Protein AF-A0A521LLV3-F1 (afdb_monomer)

pLDDT: mean 92.26, std 13.85, range [44.47, 98.69]

Foldseek 3Di:
DQLQVCLVVVPPVSNVVVVVVVVVVPDDPCRSVVSNVVSVVVVVVVVVVVVVVVPPPPVVVPD

Structure (mmCIF, N/CA/C/O backbone):
data_AF-A0A521LLV3-F1
#
_entry.id   AF-A0A521LLV3-F1
#
loop_
_atom_site.group_PDB
_atom_site.id
_atom_site.type_symbol
_atom_site.label_atom_id
_atom_site.label_alt_id
_atom_site.label_comp_id
_atom_site.label_asym_id
_atom_site.label_entity_id
_atom_site.label_seq_id
_atom_site.pdbx_PDB_ins_code
_atom_site.Cartn_x
_atom_site.Cartn_y
_atom_site.Cartn_z
_atom_site.occupancy
_atom_site.B_iso_or_equiv
_atom_site.auth_seq_id
_atom_site.auth_comp_id
_atom_site.auth_asym_id
_atom_site.auth_atom_id
_atom_site.pdbx_PDB_model_num
ATOM 1 N N . TRP A 1 1 ? -8.804 -4.269 -0.486 1.00 80.06 1 TRP A N 1
ATOM 2 C CA . TRP A 1 1 ? -7.986 -3.949 -1.677 1.00 80.06 1 TRP A CA 1
ATOM 3 C C . TRP A 1 1 ? -8.277 -2.552 -2.227 1.00 80.06 1 TRP A C 1
ATOM 5 O O . TRP A 1 1 ? -7.346 -1.849 -2.594 1.00 80.06 1 TRP A O 1
ATOM 15 N N . SER A 1 2 ? -9.540 -2.108 -2.232 1.00 96.94 2 SER A N 1
ATOM 16 C CA . SER A 1 2 ? -9.961 -0.839 -2.849 1.00 96.94 2 SER A CA 1
ATOM 17 C C . SER A 1 2 ? -9.243 0.418 -2.331 1.00 96.94 2 SER A C 1
ATOM 19 O O . SER A 1 2 ? -8.934 1.297 -3.130 1.00 96.94 2 SER A O 1
ATOM 21 N N . LEU A 1 3 ? -8.893 0.473 -1.036 1.00 98.25 3 LEU A N 1
ATOM 22 C CA . LEU A 1 3 ? -8.086 1.554 -0.446 1.00 98.25 3 LEU A CA 1
ATOM 23 C C . LEU A 1 3 ? -6.776 1.789 -1.217 1.00 98.25 3 LEU A C 1
ATOM 25 O O . LEU A 1 3 ? -6.512 2.890 -1.691 1.00 98.25 3 LEU A O 1
ATOM 29 N N . VAL A 1 4 ? -5.956 0.746 -1.358 1.00 98.25 4 VAL A N 1
ATOM 30 C CA . VAL A 1 4 ? -4.608 0.882 -1.927 1.00 98.25 4 VAL A CA 1
ATOM 31 C C . VAL A 1 4 ? -4.623 1.079 -3.444 1.00 98.25 4 VAL A C 1
ATOM 33 O O . VAL A 1 4 ? -3.775 1.791 -3.971 1.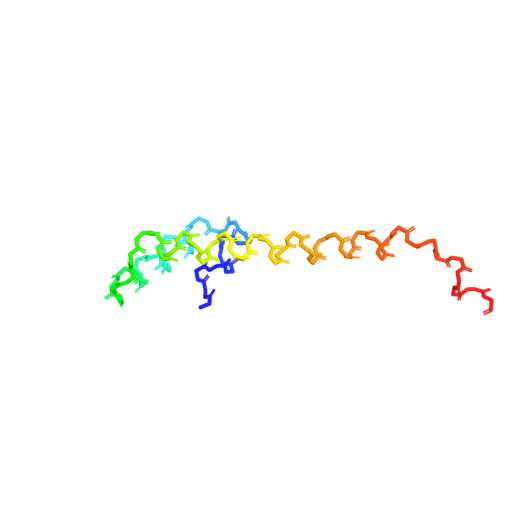00 98.25 4 VAL A O 1
ATOM 36 N N . VAL A 1 5 ? -5.617 0.529 -4.149 1.00 97.94 5 VAL A N 1
ATOM 37 C CA . VAL A 1 5 ? -5.809 0.798 -5.588 1.00 97.94 5 VAL A CA 1
ATOM 38 C C . VAL A 1 5 ? -6.220 2.252 -5.819 1.00 97.94 5 VAL A C 1
ATOM 40 O O . VAL A 1 5 ? -5.742 2.886 -6.756 1.00 97.94 5 VAL A O 1
ATOM 43 N N . SER A 1 6 ? -7.052 2.808 -4.936 1.00 98.31 6 SER A N 1
ATOM 44 C CA . SER A 1 6 ? -7.441 4.222 -4.996 1.00 98.31 6 SER A CA 1
ATOM 45 C C . SER A 1 6 ? -6.256 5.153 -4.765 1.00 98.31 6 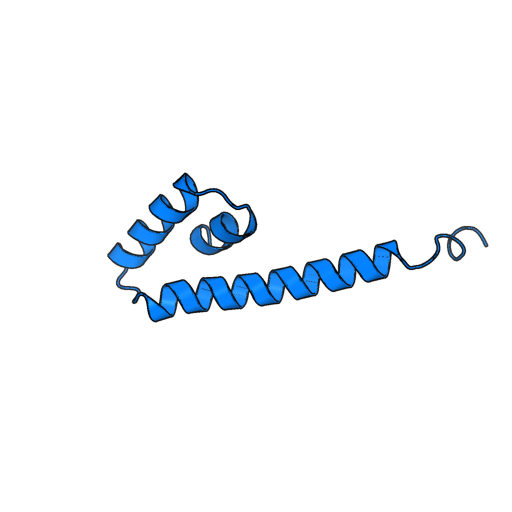SER A C 1
ATOM 47 O O . SER A 1 6 ? -6.161 6.180 -5.433 1.00 98.31 6 SER A O 1
ATOM 49 N N . ALA A 1 7 ? -5.330 4.768 -3.879 1.00 97.88 7 ALA A N 1
ATOM 50 C CA . ALA A 1 7 ? -4.075 5.483 -3.674 1.00 97.88 7 ALA A CA 1
ATOM 51 C C . ALA A 1 7 ? -3.174 5.438 -4.921 1.00 97.88 7 ALA A C 1
ATOM 53 O O . ALA A 1 7 ? -2.688 6.480 -5.347 1.00 97.88 7 ALA A O 1
ATOM 54 N N . ILE A 1 8 ? -2.994 4.262 -5.541 1.00 98.38 8 ILE A N 1
ATOM 55 C CA . ILE A 1 8 ? -2.192 4.107 -6.772 1.00 98.38 8 ILE A CA 1
ATOM 56 C C . ILE A 1 8 ? -2.763 4.946 -7.921 1.00 98.38 8 ILE A C 1
ATOM 58 O O . ILE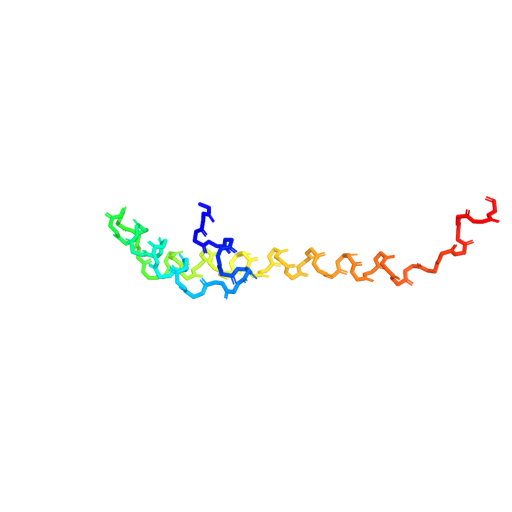 A 1 8 ? -2.015 5.610 -8.633 1.00 98.38 8 ILE A O 1
ATOM 62 N N . ASN A 1 9 ? -4.086 4.938 -8.089 1.00 96.88 9 ASN A N 1
ATOM 63 C CA . ASN A 1 9 ? -4.756 5.657 -9.173 1.00 96.88 9 ASN A CA 1
ATOM 64 C C . ASN A 1 9 ? -5.031 7.137 -8.852 1.00 96.88 9 ASN A C 1
ATOM 66 O O . ASN A 1 9 ? -5.575 7.846 -9.695 1.00 96.88 9 ASN A O 1
ATOM 70 N N . GLY A 1 10 ? -4.695 7.611 -7.648 1.00 96.69 10 GLY A N 1
ATOM 71 C CA . GLY A 1 10 ? -4.819 9.020 -7.268 1.00 96.69 10 GLY A CA 1
ATOM 72 C C . GLY A 1 10 ? -6.255 9.552 -7.169 1.00 96.69 10 GLY A C 1
ATOM 73 O O . GLY A 1 10 ? -6.476 10.743 -7.374 1.00 96.69 10 GLY A O 1
ATOM 74 N N . CYS A 1 11 ? -7.247 8.711 -6.853 1.00 98.31 11 CYS A N 1
ATOM 75 C CA . CYS A 1 11 ? -8.630 9.165 -6.657 1.00 98.31 11 CYS A CA 1
ATOM 76 C C . CYS A 1 11 ? -8.865 9.591 -5.198 1.00 98.31 11 CYS A C 1
ATOM 78 O O . CYS A 1 11 ? -9.105 8.738 -4.343 1.00 98.31 11 CYS A O 1
ATOM 80 N N . GLY A 1 12 ? -8.849 10.900 -4.916 1.00 96.19 12 GLY A N 1
ATOM 81 C CA . GLY A 1 12 ? -9.038 11.441 -3.558 1.00 96.19 12 GLY A CA 1
ATOM 82 C C . GLY A 1 12 ? -10.360 11.022 -2.901 1.00 96.19 12 GLY A C 1
ATOM 83 O O . GLY A 1 12 ? -10.356 10.471 -1.806 1.00 96.19 12 GLY A O 1
ATOM 84 N N . MET A 1 13 ? -11.480 11.163 -3.618 1.00 98.25 13 MET A N 1
ATOM 85 C CA . MET A 1 13 ? -12.804 10.737 -3.136 1.00 98.25 13 MET A CA 1
ATOM 86 C C . MET A 1 13 ? -12.844 9.241 -2.786 1.00 98.25 13 MET A C 1
ATOM 88 O O . MET A 1 13 ? -13.361 8.847 -1.742 1.00 98.25 13 MET A O 1
ATOM 92 N N . CYS A 1 14 ? -12.299 8.395 -3.664 1.00 98.12 14 CYS A N 1
ATOM 93 C CA . CYS A 1 14 ? -12.280 6.950 -3.467 1.00 98.12 14 CYS A CA 1
ATOM 94 C C . CYS A 1 14 ? -11.401 6.577 -2.265 1.00 98.12 14 CYS A C 1
ATOM 96 O O . CYS A 1 14 ? -11.751 5.698 -1.478 1.00 98.12 14 CYS A O 1
ATOM 98 N N . LEU A 1 15 ? -10.262 7.261 -2.115 1.00 97.44 15 LEU A N 1
ATOM 99 C CA . LEU A 1 15 ? -9.331 7.047 -1.017 1.00 97.44 15 LEU A CA 1
ATOM 100 C C . LEU A 1 15 ? -9.996 7.328 0.332 1.00 97.44 15 LEU A C 1
ATOM 102 O O . LEU A 1 15 ? -9.959 6.462 1.200 1.00 97.44 15 LEU A O 1
ATOM 106 N N . GLU A 1 16 ? -10.648 8.482 0.481 1.00 97.88 16 GLU A N 1
ATOM 107 C CA . GLU A 1 16 ? -11.370 8.854 1.705 1.00 97.88 16 GLU A CA 1
ATOM 108 C C . GLU A 1 16 ? -12.494 7.859 2.027 1.00 97.88 16 GLU A C 1
ATOM 110 O O . GLU A 1 16 ? -12.599 7.371 3.154 1.00 97.88 16 GLU A O 1
ATOM 115 N N . ALA A 1 17 ? -13.302 7.489 1.026 1.00 98.38 17 ALA A N 1
ATOM 116 C CA . ALA A 1 17 ? -14.400 6.543 1.210 1.00 98.38 17 ALA A CA 1
ATOM 117 C C . ALA A 1 17 ? -13.907 5.166 1.684 1.00 98.38 17 ALA A C 1
ATOM 119 O O . ALA A 1 17 ? -14.494 4.559 2.582 1.00 98.38 17 ALA A O 1
ATOM 120 N N . HIS A 1 18 ? -12.818 4.662 1.102 1.00 98.56 18 HIS A N 1
ATOM 121 C CA . HIS A 1 18 ? -12.263 3.369 1.488 1.00 98.56 18 HIS A CA 1
ATOM 122 C C . HIS A 1 18 ? -11.464 3.418 2.794 1.00 98.56 18 HIS A C 1
ATOM 124 O O . HIS A 1 18 ? -11.473 2.432 3.529 1.00 98.56 18 HIS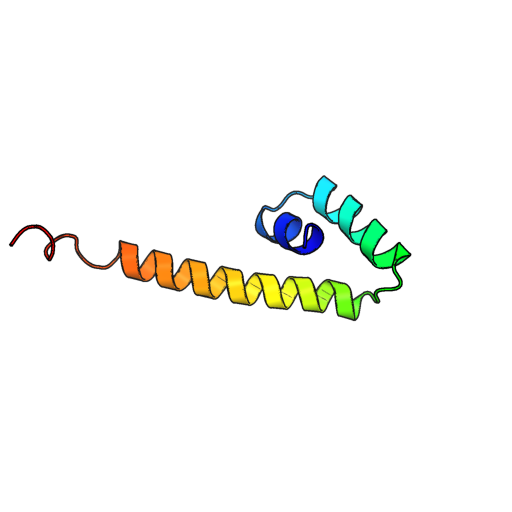 A O 1
ATOM 130 N N . GLU A 1 19 ? -10.809 4.537 3.111 1.00 98.12 19 GLU A N 1
ATOM 131 C CA . GLU A 1 19 ? -10.130 4.747 4.395 1.00 98.12 19 GLU A CA 1
ATOM 132 C C . GLU A 1 19 ? -11.133 4.690 5.543 1.00 98.12 19 GLU A C 1
ATOM 134 O O . GLU A 1 19 ? -10.932 3.909 6.475 1.00 98.12 19 GLU A O 1
ATOM 139 N N . LYS A 1 20 ? -12.275 5.372 5.404 1.00 98.25 20 LYS A N 1
ATOM 140 C CA . LYS A 1 20 ? -13.377 5.314 6.369 1.00 98.25 20 LYS A CA 1
ATOM 141 C C . LYS A 1 20 ? -13.840 3.880 6.649 1.00 98.25 20 LYS A C 1
ATOM 143 O O . LYS A 1 20 ? -13.918 3.485 7.809 1.00 98.25 20 LYS A O 1
ATOM 148 N N . VAL A 1 21 ? -14.080 3.076 5.610 1.00 98.31 21 VAL A N 1
ATOM 149 C CA . VAL A 1 21 ? -14.493 1.666 5.777 1.00 98.31 21 VAL A CA 1
ATOM 150 C C . VAL A 1 21 ? -13.415 0.847 6.501 1.00 98.31 21 VAL A C 1
ATOM 152 O O . VAL A 1 21 ? -13.728 0.015 7.349 1.00 98.31 21 VAL A O 1
ATOM 155 N N . CYS A 1 22 ? -12.130 1.082 6.213 1.00 98.31 22 CYS A N 1
ATOM 156 C CA . CYS A 1 22 ? -11.037 0.422 6.932 1.00 98.31 22 CYS A CA 1
ATOM 157 C C . CYS A 1 22 ? -10.985 0.820 8.416 1.00 98.31 22 CYS A C 1
ATOM 159 O O . CYS A 1 22 ? -10.740 -0.039 9.263 1.00 98.31 22 CYS A O 1
ATOM 161 N N . ARG A 1 23 ? -11.243 2.092 8.741 1.00 98.31 23 ARG A N 1
ATOM 162 C CA . ARG A 1 23 ? -11.347 2.571 10.130 1.00 98.31 23 ARG A CA 1
ATOM 163 C C . ARG A 1 23 ? -12.509 1.928 10.872 1.00 98.31 23 ARG A C 1
ATOM 165 O O . ARG A 1 23 ? -12.326 1.476 11.996 1.00 98.31 23 ARG A O 1
ATOM 172 N N . GLU A 1 24 ? -13.679 1.853 10.240 1.00 98.44 24 GLU A N 1
ATOM 173 C CA . GLU A 1 24 ? -14.871 1.198 10.796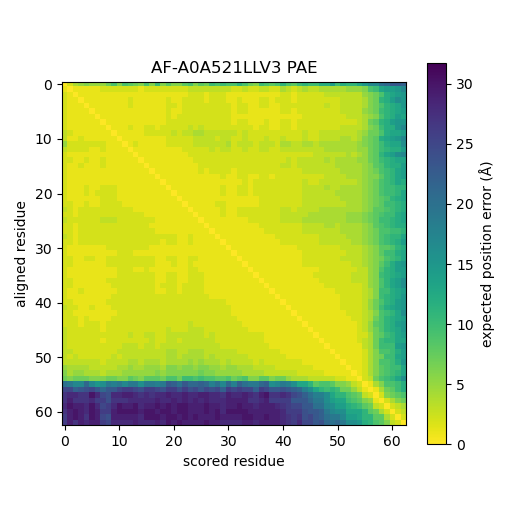 1.00 98.44 24 GLU A CA 1
ATOM 174 C C . GLU A 1 24 ? -14.632 -0.296 11.058 1.00 98.44 24 GLU A C 1
ATOM 176 O O . GLU A 1 24 ? -15.138 -0.845 12.033 1.00 98.44 24 GLU A O 1
ATOM 181 N N . ALA A 1 25 ? -13.791 -0.940 10.243 1.00 98.00 25 ALA A N 1
ATOM 182 C CA . ALA A 1 25 ? -13.329 -2.311 10.453 1.00 98.00 25 ALA A CA 1
ATOM 183 C C . ALA A 1 25 ? -12.233 -2.454 11.535 1.00 98.00 25 ALA A C 1
ATOM 185 O O . ALA A 1 25 ? -11.723 -3.554 11.749 1.00 98.00 25 ALA A O 1
ATOM 186 N N . GLY A 1 26 ? -11.857 -1.368 12.217 1.00 98.50 26 GLY A N 1
ATOM 187 C CA . GLY A 1 26 ? -10.927 -1.375 13.347 1.00 98.50 26 GLY A CA 1
ATOM 188 C C . GLY A 1 26 ? -9.445 -1.258 12.984 1.00 98.50 26 GLY A C 1
ATOM 189 O O . GLY A 1 26 ? -8.601 -1.470 13.853 1.00 98.50 26 GLY A O 1
ATOM 190 N N . LEU A 1 27 ? -9.094 -0.926 11.737 1.00 98.56 27 LEU A N 1
ATOM 191 C CA . LEU A 1 27 ? -7.690 -0.736 11.365 1.00 98.56 27 LEU A CA 1
ATOM 192 C C . LEU A 1 27 ? -7.141 0.590 11.914 1.00 98.56 27 LEU A C 1
ATOM 194 O O . LEU A 1 27 ? -7.763 1.652 11.809 1.00 98.56 27 LEU A O 1
ATOM 198 N N . SER A 1 28 ? -5.921 0.534 12.446 1.00 98.62 28 SER A N 1
ATOM 199 C CA . SER A 1 28 ? -5.188 1.708 12.917 1.00 98.62 28 SER A CA 1
ATOM 200 C C . SER A 1 28 ? -4.653 2.559 11.758 1.00 98.62 28 SER A C 1
ATOM 202 O O . SER A 1 28 ? -4.616 2.136 10.597 1.00 98.62 28 SER A O 1
ATOM 204 N N . ALA A 1 29 ? -4.202 3.779 12.070 1.00 98.12 29 ALA A N 1
ATOM 205 C CA . ALA A 1 29 ? -3.666 4.691 11.055 1.00 98.12 29 ALA A CA 1
ATOM 206 C C . ALA A 1 29 ? -2.376 4.126 10.466 1.00 98.12 29 ALA A C 1
ATOM 208 O O . ALA A 1 29 ? -2.146 4.176 9.263 1.00 98.12 29 ALA A O 1
ATOM 209 N N . GLU A 1 30 ? -1.572 3.528 11.334 1.00 98.69 30 GLU A N 1
ATOM 210 C CA . GLU A 1 30 ? -0.314 2.877 11.027 1.00 98.69 30 GLU A CA 1
ATOM 211 C C . GLU A 1 30 ? -0.537 1.670 10.116 1.00 98.69 30 GLU A C 1
ATOM 213 O O . GLU A 1 30 ? 0.224 1.492 9.170 1.00 98.69 30 GLU A O 1
ATOM 218 N N . GLN A 1 31 ? -1.589 0.874 10.341 1.00 98.62 31 GLN A N 1
ATOM 219 C CA . GLN A 1 31 ? -1.923 -0.266 9.480 1.00 98.62 31 GLN A CA 1
ATOM 220 C C . GLN A 1 31 ? -2.372 0.178 8.082 1.00 98.62 31 GLN A C 1
ATOM 222 O O . GLN A 1 31 ? -1.892 -0.354 7.080 1.00 98.62 31 GLN A O 1
ATOM 227 N N . ILE A 1 32 ? -3.254 1.179 8.005 1.00 98.50 32 ILE A N 1
ATOM 228 C CA . ILE A 1 32 ? -3.722 1.768 6.740 1.00 98.50 32 ILE A CA 1
ATOM 229 C C . ILE A 1 32 ? -2.541 2.355 5.963 1.00 98.50 32 ILE A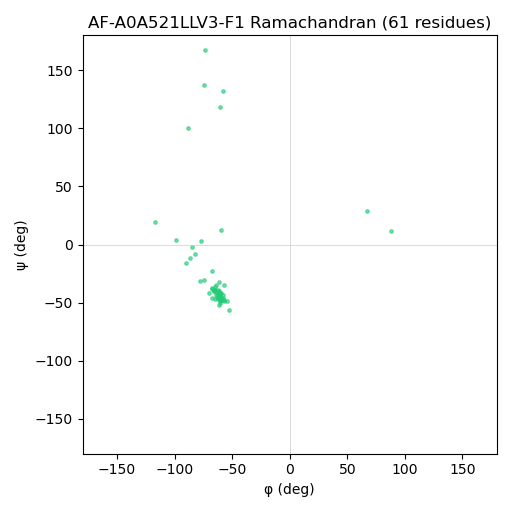 C 1
ATOM 231 O O . ILE A 1 32 ? -2.348 2.055 4.784 1.00 98.50 32 ILE A O 1
ATOM 235 N N . GLN A 1 33 ? -1.702 3.141 6.632 1.00 98.12 33 GLN A N 1
ATOM 236 C CA . GLN A 1 33 ? -0.539 3.762 6.017 1.00 98.12 33 GLN A CA 1
ATOM 237 C C . GLN A 1 33 ? 0.487 2.700 5.585 1.00 98.12 33 GLN A C 1
ATOM 239 O O . GLN A 1 33 ? 1.030 2.790 4.482 1.00 98.12 33 GLN A O 1
ATO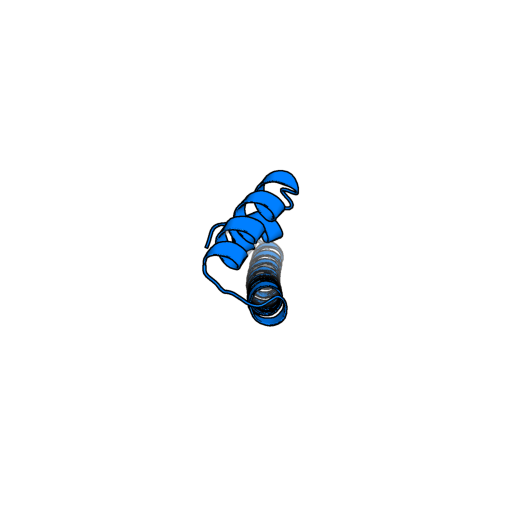M 244 N N . ALA A 1 34 ? 0.713 1.656 6.391 1.00 98.69 34 ALA A N 1
ATOM 245 C CA . ALA A 1 34 ? 1.590 0.549 6.020 1.00 98.69 34 ALA A CA 1
ATOM 246 C C . ALA A 1 34 ? 1.106 -0.149 4.742 1.00 98.69 34 ALA A C 1
ATOM 248 O O . ALA A 1 34 ? 1.924 -0.410 3.861 1.00 98.69 34 ALA A O 1
ATOM 249 N N . ALA A 1 35 ? -0.203 -0.373 4.594 1.00 98.44 35 ALA A N 1
ATOM 250 C CA . ALA A 1 35 ? -0.774 -0.916 3.364 1.00 98.44 35 ALA A CA 1
ATOM 251 C C . ALA A 1 35 ? -0.500 -0.007 2.152 1.00 98.44 35 ALA A C 1
ATOM 253 O O . ALA A 1 35 ? -0.109 -0.501 1.094 1.00 98.44 35 ALA A O 1
ATOM 254 N N . VAL A 1 36 ? -0.629 1.316 2.313 1.00 98.19 36 VAL A N 1
ATOM 255 C CA . VAL A 1 36 ? -0.301 2.292 1.258 1.00 98.19 36 VAL A CA 1
ATOM 256 C C . VAL A 1 36 ? 1.191 2.261 0.903 1.00 98.19 36 VAL A C 1
ATOM 258 O O . VAL A 1 36 ? 1.523 2.237 -0.279 1.00 98.19 36 VAL A O 1
ATOM 261 N N . ARG A 1 37 ? 2.104 2.191 1.885 1.00 98.50 37 ARG A N 1
ATOM 262 C CA . ARG A 1 37 ? 3.554 2.064 1.623 1.00 98.50 37 ARG A CA 1
ATOM 263 C C . ARG A 1 37 ? 3.896 0.784 0.869 1.00 98.50 37 ARG A C 1
ATOM 265 O O . ARG A 1 37 ? 4.673 0.834 -0.077 1.00 98.50 37 ARG A O 1
ATOM 272 N N . ILE A 1 38 ? 3.310 -0.346 1.264 1.00 98.44 38 ILE A N 1
ATOM 273 C CA . ILE A 1 38 ? 3.521 -1.632 0.585 1.00 98.44 38 ILE A CA 1
ATOM 274 C C . ILE A 1 38 ? 3.060 -1.531 -0.871 1.00 98.44 38 ILE A C 1
ATOM 276 O O . ILE A 1 38 ? 3.804 -1.895 -1.780 1.00 98.44 38 ILE A O 1
ATOM 280 N N . ALA A 1 39 ? 1.866 -0.983 -1.102 1.00 98.25 39 ALA A N 1
ATOM 281 C CA . ALA A 1 39 ? 1.330 -0.792 -2.443 1.00 98.25 39 ALA A CA 1
ATOM 282 C C . ALA A 1 39 ? 2.203 0.141 -3.297 1.00 98.25 39 ALA A C 1
ATOM 284 O O . ALA A 1 39 ? 2.445 -0.164 -4.462 1.00 98.25 39 ALA A O 1
ATOM 285 N N . ALA A 1 40 ? 2.729 1.225 -2.719 1.00 98.56 40 ALA A N 1
ATOM 286 C CA . ALA A 1 40 ? 3.654 2.128 -3.398 1.00 98.56 40 ALA A CA 1
ATOM 287 C C . ALA A 1 40 ? 4.953 1.419 -3.819 1.00 98.56 40 ALA A C 1
ATOM 289 O O . ALA A 1 40 ? 5.381 1.572 -4.960 1.00 98.56 40 ALA A O 1
ATOM 290 N N . THR A 1 41 ? 5.545 0.595 -2.946 1.00 98.69 41 THR A N 1
ATOM 291 C CA . THR A 1 41 ? 6.744 -0.194 -3.275 1.00 98.69 41 THR A CA 1
ATOM 292 C C . THR A 1 41 ? 6.474 -1.189 -4.402 1.00 98.69 41 THR A C 1
ATOM 294 O O . THR A 1 41 ? 7.240 -1.252 -5.359 1.00 98.69 41 THR A O 1
ATOM 297 N N . VAL A 1 42 ? 5.368 -1.938 -4.330 1.00 98.31 42 VAL A N 1
ATOM 298 C CA . VAL A 1 42 ? 4.986 -2.895 -5.385 1.00 98.31 42 VAL A CA 1
ATOM 299 C C . VAL A 1 42 ? 4.727 -2.173 -6.708 1.00 98.31 42 VAL A C 1
ATOM 301 O O . VAL A 1 42 ? 5.192 -2.622 -7.754 1.00 98.31 42 VAL A O 1
ATOM 304 N N . HIS A 1 43 ? 4.031 -1.033 -6.669 1.00 98.25 43 HIS A N 1
ATOM 305 C CA . HIS A 1 43 ? 3.797 -0.215 -7.853 1.00 98.25 43 HIS A CA 1
ATOM 306 C C . HIS A 1 43 ? 5.117 0.281 -8.453 1.00 98.25 43 HIS A C 1
ATOM 308 O O . HIS A 1 43 ? 5.314 0.148 -9.655 1.00 98.25 43 HIS A O 1
ATOM 314 N N . ALA A 1 44 ? 6.049 0.774 -7.633 1.00 98.50 44 ALA A N 1
ATOM 315 C CA . ALA A 1 44 ? 7.363 1.216 -8.091 1.00 98.50 44 ALA A CA 1
ATOM 316 C C . ALA A 1 44 ? 8.142 0.087 -8.781 1.00 98.50 44 ALA A C 1
ATOM 318 O O . ALA A 1 44 ? 8.619 0.288 -9.892 1.00 98.50 44 ALA A O 1
ATOM 319 N N . VAL A 1 45 ? 8.198 -1.112 -8.188 1.00 98.62 45 VAL A N 1
ATOM 320 C CA . VAL A 1 45 ? 8.841 -2.287 -8.808 1.00 98.62 45 VAL A CA 1
ATOM 321 C C . VAL A 1 45 ? 8.216 -2.602 -10.168 1.00 98.62 45 VAL A C 1
ATOM 323 O O . VAL A 1 45 ? 8.935 -2.760 -11.152 1.00 98.62 45 VAL A O 1
ATOM 326 N N . ALA A 1 46 ? 6.883 -2.634 -10.252 1.00 98.12 46 ALA A N 1
ATOM 32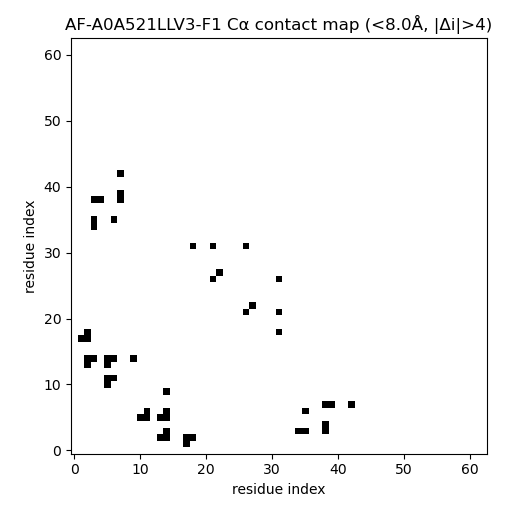7 C CA . ALA A 1 46 ? 6.187 -2.889 -11.511 1.00 98.12 46 ALA A CA 1
ATOM 328 C C . ALA A 1 46 ? 6.488 -1.815 -12.572 1.00 98.12 46 ALA A C 1
ATOM 330 O O . ALA A 1 46 ? 6.682 -2.138 -13.742 1.00 98.12 46 ALA A O 1
ATOM 331 N N . ARG A 1 47 ? 6.557 -0.537 -12.175 1.00 97.69 47 ARG A N 1
ATOM 332 C CA . ARG A 1 47 ? 6.912 0.569 -13.076 1.00 97.69 47 ARG A CA 1
ATOM 333 C C . ARG A 1 47 ? 8.364 0.494 -13.540 1.00 97.69 47 ARG A C 1
ATOM 335 O O . ARG A 1 47 ? 8.608 0.785 -14.705 1.00 97.69 47 ARG A O 1
ATOM 342 N N . THR A 1 48 ? 9.291 0.086 -12.675 1.00 97.50 48 THR A N 1
ATOM 343 C CA . THR A 1 48 ? 10.697 -0.128 -13.040 1.00 97.50 48 THR A CA 1
ATOM 344 C C . THR A 1 48 ? 10.823 -1.216 -14.097 1.00 97.50 48 THR A C 1
ATOM 346 O O . THR A 1 48 ? 11.373 -0.949 -15.158 1.00 97.50 48 THR A O 1
ATOM 349 N N . LEU A 1 49 ? 10.236 -2.394 -13.867 1.00 97.12 49 LEU A N 1
ATOM 350 C CA . LEU A 1 49 ? 10.289 -3.501 -14.829 1.00 97.12 49 LEU A CA 1
ATOM 351 C C . LEU A 1 49 ? 9.654 -3.123 -16.176 1.00 97.12 49 LEU A C 1
ATOM 353 O O . LEU A 1 49 ? 10.226 -3.389 -17.227 1.00 97.12 49 LEU A O 1
ATOM 357 N N . ALA A 1 50 ? 8.501 -2.444 -16.156 1.00 96.25 50 ALA A N 1
ATOM 358 C CA . ALA A 1 50 ? 7.852 -1.977 -17.382 1.00 96.25 50 ALA A CA 1
ATOM 359 C C . ALA A 1 50 ? 8.701 -0.941 -18.142 1.00 96.25 50 ALA A C 1
ATOM 361 O O . ALA A 1 50 ? 8.677 -0.897 -19.371 1.00 96.25 50 ALA A O 1
ATOM 362 N N . ALA A 1 51 ? 9.439 -0.089 -17.425 1.00 95.38 51 ALA A N 1
ATOM 363 C CA . ALA A 1 51 ? 10.360 0.858 -18.040 1.00 95.38 51 ALA A CA 1
ATOM 364 C C . ALA A 1 51 ? 11.579 0.147 -18.643 1.00 95.38 51 ALA A C 1
ATOM 366 O O . ALA A 1 51 ? 11.980 0.486 -19.750 1.00 95.38 51 ALA A O 1
ATOM 367 N N . GLU A 1 52 ? 12.140 -0.849 -17.953 1.00 94.94 52 GLU A N 1
ATOM 368 C CA . GLU A 1 52 ? 13.233 -1.677 -18.472 1.00 94.94 52 GLU A CA 1
ATOM 369 C C . GLU A 1 52 ? 12.818 -2.404 -19.754 1.00 94.94 52 GLU A C 1
ATOM 371 O O . GLU A 1 52 ? 13.526 -2.313 -20.752 1.00 94.94 52 GLU A O 1
ATOM 376 N N . GLU A 1 53 ? 11.642 -3.039 -19.768 1.00 93.25 53 GLU A N 1
ATOM 377 C CA . GLU A 1 53 ? 11.085 -3.698 -20.955 1.00 93.25 53 GLU A CA 1
ATOM 378 C C . GLU A 1 53 ? 10.923 -2.723 -22.130 1.00 93.25 53 GLU A C 1
ATOM 380 O O . GLU A 1 53 ? 11.313 -3.038 -23.252 1.00 93.25 53 GLU A O 1
ATOM 385 N N . ALA A 1 54 ? 10.423 -1.510 -21.876 1.00 92.25 54 ALA A N 1
ATOM 386 C CA . ALA A 1 54 ? 10.277 -0.479 -22.903 1.00 92.25 54 ALA A CA 1
ATOM 387 C C . ALA A 1 54 ? 11.621 0.065 -23.432 1.00 92.25 54 ALA A C 1
ATOM 389 O O . ALA A 1 54 ? 11.667 0.614 -24.533 1.00 92.25 54 ALA A O 1
ATOM 390 N N . LEU A 1 55 ? 12.700 -0.055 -22.651 1.00 89.06 55 LEU A N 1
ATOM 391 C CA . LEU A 1 55 ? 14.053 0.367 -23.023 1.00 89.06 55 LEU A CA 1
ATOM 392 C C . LEU A 1 55 ? 14.855 -0.736 -23.722 1.00 89.06 55 LEU A C 1
ATOM 394 O O . LEU A 1 55 ? 15.869 -0.417 -24.350 1.00 89.06 55 LEU A O 1
ATOM 398 N N . VAL A 1 56 ? 14.430 -2.006 -23.650 1.00 77.44 56 VAL A N 1
ATOM 399 C CA . VAL A 1 56 ? 15.013 -3.069 -24.478 1.00 77.44 56 VAL A CA 1
ATOM 400 C C . VAL A 1 56 ? 14.782 -2.681 -25.939 1.00 77.44 56 VAL A C 1
ATOM 402 O O . VAL A 1 56 ? 13.631 -2.557 -26.364 1.00 77.44 56 VAL A O 1
ATOM 405 N N . PRO A 1 57 ? 15.842 -2.470 -26.739 1.00 61.94 57 PRO A N 1
ATOM 406 C CA . PRO A 1 57 ? 15.658 -2.099 -28.127 1.00 61.94 57 PRO A CA 1
ATOM 407 C C . PRO A 1 57 ? 14.829 -3.171 -28.838 1.00 61.94 57 PRO A C 1
ATOM 409 O O . PRO A 1 57 ? 15.156 -4.357 -28.771 1.00 61.94 57 PRO A O 1
ATOM 412 N N . GLN A 1 58 ? 13.811 -2.754 -29.592 1.00 59.94 58 GLN A N 1
ATOM 413 C CA . GLN A 1 58 ? 12.970 -3.605 -30.451 1.00 59.94 58 GLN A CA 1
ATOM 414 C C . GLN A 1 58 ? 13.746 -4.358 -31.562 1.00 59.94 58 GLN A C 1
ATOM 416 O O . GLN A 1 58 ? 13.147 -4.916 -32.476 1.00 59.94 58 GLN A O 1
ATOM 421 N N . PHE A 1 59 ? 15.079 -4.402 -31.506 1.00 55.06 59 PHE A N 1
ATOM 422 C CA . PHE A 1 59 ? 15.951 -5.021 -32.502 1.00 55.06 59 PHE A CA 1
ATOM 423 C C . PHE A 1 59 ? 16.110 -6.541 -32.346 1.00 55.06 59 PHE A C 1
ATOM 425 O O . PHE A 1 59 ? 16.657 -7.172 -33.241 1.00 55.06 59 PHE A O 1
ATOM 432 N N . ALA A 1 60 ? 15.610 -7.152 -31.268 1.00 56.59 60 ALA A N 1
ATOM 433 C CA . ALA A 1 60 ? 15.620 -8.613 -31.114 1.00 56.59 60 ALA A CA 1
ATOM 434 C C . ALA A 1 60 ? 14.403 -9.319 -31.750 1.00 56.59 60 ALA A C 1
ATOM 436 O O . ALA A 1 60 ? 14.412 -10.537 -31.873 1.00 56.59 60 ALA A O 1
ATOM 437 N N . ALA A 1 61 ? 13.366 -8.578 -32.163 1.00 54.25 61 ALA A N 1
ATOM 438 C CA . ALA A 1 61 ? 12.146 -9.144 -32.756 1.00 54.25 61 ALA A CA 1
ATOM 439 C C . ALA A 1 61 ? 12.118 -9.094 -34.299 1.00 54.25 61 ALA A C 1
ATOM 441 O O . ALA A 1 61 ? 11.107 -9.443 -34.903 1.00 54.25 61 ALA A O 1
ATOM 442 N N . ALA A 1 62 ? 13.204 -8.641 -34.936 1.00 51.53 62 ALA A N 1
ATOM 443 C CA . ALA A 1 62 ? 13.320 -8.508 -36.391 1.00 51.53 62 ALA A CA 1
ATOM 444 C C . ALA A 1 62 ? 14.421 -9.395 -37.013 1.00 51.53 62 ALA A C 1
ATOM 446 O O . ALA A 1 62 ? 14.861 -9.113 -38.127 1.00 51.53 62 ALA A O 1
ATOM 447 N N . ALA A 1 63 ? 14.863 -10.445 -36.310 1.00 44.47 63 ALA A N 1
ATOM 448 C CA . ALA A 1 63 ? 15.763 -11.477 -36.832 1.00 44.47 63 ALA A CA 1
ATOM 449 C C . ALA A 1 63 ? 15.089 -12.852 -36.784 1.00 44.47 63 ALA A C 1
ATOM 451 O 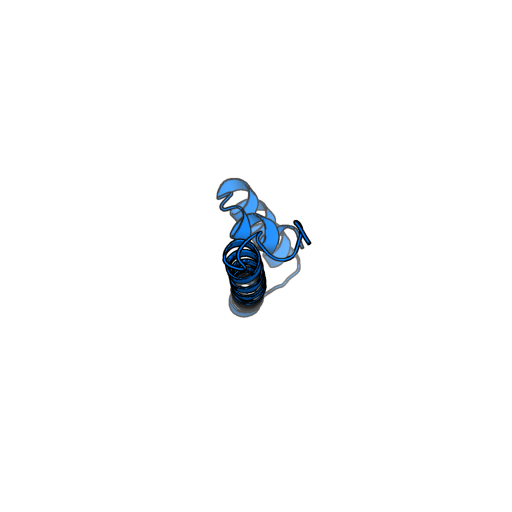O . ALA A 1 63 ? 14.533 -13.186 -35.713 1.00 44.47 63 ALA A O 1
#

Secondary structure (DSSP, 8-state):
-HHHHHHHTT-HHHHHHHHHHHHHTT--HHHHHHHHHHHHHHHHHHHHHHHHHHHS-GGGS--

Solvent-accessible surface area (backbone atoms only — not comparable to full-atom values): 3628 Å² total; per-residue (Å²): 113,67,38,45,54,20,57,76,71,65,39,65,72,52,26,54,59,35,46,50,54,43,44,77,72,68,49,49,70,67,56,55,49,48,50,43,52,53,46,52,52,52,49,48,53,54,51,49,54,53,48,52,59,71,64,51,69,80,71,76,80,77,116

Radius of gyration: 17.03 Å; Cα contacts (8 Å, |Δi|>4): 26; chains: 1; bounding box: 31×23×50 Å

Mean predicted aligned error: 5.39 Å

Sequence (63 aa):
WSLVVSAINGCGMCLEAHEKVCREAGLSAEQIQAAVRIAATVHAVARTLAAEEALVPQFAAAA

Nearest PDB structures (foldseek):
  3bey-assembly1_A  TM=8.835E-01  e=1.368E-01  Methanothermobacter thermautotrophicus str. Delta H
  3bey-assembly1_E  TM=8.988E-01  e=1.912E-01  Methanothermobacter thermautotrophicus str. Delta H
  3bey-assembly1_F  TM=8.955E-01  e=2.186E-01  Methanothermobacter thermautotrophicus str. Delta H
  2ouw-assembly1_B  TM=8.902E-01  e=5.582E-01  Rhodospirillum rubrum
  1vke-assembly1_F  TM=9.108E-01  e=6.824E-01  Thermotoga maritima MSB8